Protein AF-A0A093C3H2-F1 (afdb_monomer_lite)

Structure (mmCIF, N/CA/C/O backbone):
data_AF-A0A093C3H2-F1
#
_entry.id   AF-A0A093C3H2-F1
#
loop_
_atom_site.group_PDB
_atom_site.id
_atom_site.type_symbol
_atom_site.label_atom_id
_atom_site.label_alt_id
_atom_site.label_comp_id
_atom_site.label_asym_id
_atom_site.label_entity_id
_atom_site.label_seq_id
_atom_site.pdbx_PDB_ins_code
_atom_site.Cartn_x
_atom_site.Cartn_y
_atom_site.Cartn_z
_atom_site.occupancy
_atom_site.B_iso_or_equiv
_atom_site.auth_seq_id
_atom_site.auth_comp_id
_atom_site.auth_asym_id
_atom_site.auth_atom_id
_atom_site.pdbx_PDB_model_num
ATOM 1 N N . GLN A 1 1 ? 20.947 15.866 -17.769 1.00 37.50 1 GLN A N 1
ATOM 2 C CA . GLN A 1 1 ? 19.991 15.660 -18.880 1.00 37.50 1 GLN A CA 1
ATOM 3 C C . GLN A 1 1 ? 19.898 14.162 -19.135 1.00 37.50 1 GLN A C 1
ATOM 5 O O . GLN A 1 1 ? 20.937 13.546 -19.324 1.00 37.50 1 GLN A O 1
ATOM 10 N N . ALA A 1 2 ? 18.709 13.560 -19.041 1.00 39.88 2 ALA A N 1
ATOM 11 C CA . ALA A 1 2 ? 18.541 12.128 -19.300 1.00 39.88 2 ALA A CA 1
ATOM 12 C C . ALA A 1 2 ? 18.558 11.872 -20.823 1.00 39.88 2 ALA A C 1
ATOM 14 O O . ALA A 1 2 ? 17.797 12.527 -21.540 1.00 39.88 2 ALA A O 1
ATOM 15 N N . PRO A 1 3 ? 19.418 10.975 -21.333 1.00 48.62 3 PRO A N 1
ATOM 16 C CA . PRO A 1 3 ? 19.521 10.695 -22.758 1.00 48.62 3 PRO A CA 1
ATOM 17 C C . PRO A 1 3 ? 18.313 9.859 -23.214 1.00 48.62 3 PRO A C 1
ATOM 19 O O . PRO A 1 3 ? 17.979 8.851 -22.602 1.00 48.62 3 PRO A O 1
ATOM 22 N N . GLY A 1 4 ? 17.641 10.275 -24.291 1.00 47.50 4 GLY A N 1
ATOM 23 C CA . GLY A 1 4 ? 16.731 9.401 -25.047 1.00 47.50 4 GLY A CA 1
ATOM 24 C C . GLY A 1 4 ? 15.267 9.308 -24.602 1.00 47.50 4 GLY A C 1
ATOM 25 O O . GLY A 1 4 ? 14.596 8.366 -25.004 1.00 47.50 4 GLY A O 1
ATOM 26 N N . GLY A 1 5 ? 14.734 10.236 -23.796 1.00 59.41 5 GLY A N 1
ATOM 27 C CA . GLY A 1 5 ? 13.291 10.272 -23.471 1.00 59.41 5 GLY A CA 1
ATOM 28 C C . GLY A 1 5 ? 12.773 9.090 -22.632 1.00 59.41 5 GLY A C 1
ATOM 29 O O . GLY A 1 5 ? 11.585 9.027 -22.317 1.00 59.41 5 GLY A O 1
ATOM 30 N N . ILE A 1 6 ? 13.664 8.181 -22.233 1.00 60.12 6 ILE A N 1
ATOM 31 C CA . ILE A 1 6 ? 13.404 7.061 -21.335 1.00 60.12 6 ILE A CA 1
ATOM 32 C C . ILE A 1 6 ? 14.121 7.386 -20.024 1.00 60.12 6 ILE A C 1
ATOM 34 O O . ILE A 1 6 ? 15.342 7.533 -19.994 1.00 60.12 6 ILE A O 1
ATOM 38 N N . ALA A 1 7 ? 13.360 7.560 -18.942 1.00 66.38 7 ALA A N 1
ATOM 39 C CA . ALA A 1 7 ? 13.948 7.816 -17.630 1.00 66.38 7 ALA A CA 1
ATOM 40 C C . ALA A 1 7 ? 14.681 6.564 -17.123 1.00 66.38 7 ALA A C 1
ATOM 42 O O . ALA A 1 7 ? 14.375 5.438 -17.522 1.00 66.38 7 ALA A O 1
ATOM 43 N N . THR A 1 8 ? 15.653 6.746 -16.229 1.00 76.25 8 THR A N 1
ATOM 44 C CA . THR A 1 8 ? 16.318 5.608 -15.593 1.00 76.25 8 THR A CA 1
ATOM 45 C C . THR A 1 8 ? 15.303 4.795 -14.776 1.00 76.25 8 THR A C 1
ATOM 47 O O . THR A 1 8 ? 14.362 5.364 -14.213 1.00 76.25 8 THR A O 1
ATOM 50 N N . PRO A 1 9 ? 15.465 3.464 -14.674 1.00 74.25 9 PRO A N 1
ATOM 51 C CA . PRO A 1 9 ? 14.518 2.619 -13.945 1.00 74.25 9 PRO A CA 1
ATOM 52 C C . PRO A 1 9 ? 14.308 3.031 -12.484 1.00 74.25 9 PRO A C 1
ATOM 54 O O . PRO A 1 9 ? 13.197 2.951 -11.965 1.00 74.25 9 PRO A O 1
ATOM 57 N N . LEU A 1 10 ? 15.364 3.556 -11.862 1.00 75.88 10 LEU A N 1
ATOM 58 C CA . LEU A 1 10 ? 15.353 4.066 -10.496 1.00 75.88 10 LEU A CA 1
ATOM 59 C C . LEU A 1 10 ? 14.438 5.296 -10.345 1.00 75.88 10 LEU A C 1
ATOM 61 O O . LEU A 1 10 ? 13.666 5.381 -9.393 1.00 75.88 10 LEU A O 1
ATOM 65 N N . VAL A 1 11 ? 14.425 6.196 -11.337 1.00 83.44 11 VAL A N 1
ATOM 66 C CA . VAL A 1 11 ? 13.510 7.351 -11.366 1.00 83.44 11 VAL A CA 1
ATOM 67 C C . VAL A 1 11 ? 12.059 6.897 -11.527 1.00 83.44 11 VAL A C 1
ATOM 69 O O . VAL A 1 11 ? 11.168 7.461 -10.895 1.00 83.44 11 VAL A O 1
ATOM 72 N N . TYR A 1 12 ? 11.794 5.852 -12.320 1.00 84.25 12 TYR A N 1
ATOM 73 C CA . TYR A 1 12 ? 10.444 5.286 -12.408 1.00 84.25 12 TYR A CA 1
ATOM 74 C C . TYR A 1 12 ? 9.974 4.688 -11.077 1.00 84.25 12 TYR A C 1
ATOM 76 O O . TYR A 1 12 ? 8.812 4.879 -10.722 1.00 84.25 12 TYR A O 1
ATOM 84 N N . GLY A 1 13 ? 10.859 4.011 -10.338 1.00 83.25 13 GLY A N 1
ATOM 85 C CA . GLY A 1 13 ? 10.563 3.478 -9.006 1.00 83.25 13 GLY A CA 1
ATOM 86 C C . GLY A 1 13 ? 10.207 4.571 -8.003 1.00 83.25 13 GLY A C 1
ATOM 87 O O . GLY A 1 13 ? 9.153 4.505 -7.373 1.00 83.25 13 GLY A O 1
ATOM 88 N N . GLN A 1 14 ? 11.026 5.623 -7.932 1.00 84.38 14 GLN A N 1
ATOM 89 C CA . GLN A 1 14 ? 10.780 6.776 -7.061 1.00 84.38 14 GLN A CA 1
ATOM 90 C C . GLN A 1 14 ? 9.472 7.496 -7.403 1.00 84.38 14 GLN A C 1
ATOM 92 O O . GLN A 1 14 ? 8.664 7.761 -6.517 1.00 84.38 14 GLN A O 1
ATOM 97 N N . LEU A 1 15 ? 9.229 7.780 -8.687 1.00 85.81 15 LEU A N 1
ATOM 98 C CA . LEU A 1 15 ? 7.992 8.428 -9.128 1.00 85.81 15 LEU A CA 1
ATOM 99 C C . LEU A 1 15 ? 6.764 7.578 -8.806 1.00 85.81 15 LEU A C 1
ATOM 101 O O . LEU A 1 15 ? 5.758 8.109 -8.341 1.00 85.81 15 LEU A O 1
ATOM 105 N N . LEU A 1 16 ? 6.837 6.263 -9.032 1.00 86.81 16 LEU A N 1
ATOM 106 C CA . LEU A 1 16 ? 5.739 5.360 -8.708 1.00 86.81 16 LEU A CA 1
ATOM 107 C C . LEU A 1 16 ? 5.459 5.357 -7.201 1.00 86.81 16 LEU A C 1
ATOM 109 O O . LEU A 1 16 ? 4.308 5.526 -6.809 1.00 86.81 16 LEU A O 1
ATOM 113 N N . ALA A 1 17 ? 6.495 5.241 -6.369 1.00 86.44 17 ALA A N 1
ATOM 114 C CA . ALA A 1 17 ? 6.364 5.281 -4.914 1.00 86.44 17 ALA A CA 1
ATOM 115 C C . ALA A 1 17 ? 5.774 6.619 -4.423 1.00 86.44 17 ALA A C 1
ATOM 117 O O . ALA A 1 17 ? 4.888 6.628 -3.570 1.00 86.44 17 ALA A O 1
ATOM 118 N N . LEU A 1 18 ? 6.183 7.745 -5.018 1.00 87.75 18 LEU A N 1
ATOM 119 C CA . LEU A 1 18 ? 5.614 9.063 -4.720 1.00 87.75 18 LEU A CA 1
ATOM 120 C C . LEU A 1 18 ? 4.132 9.163 -5.098 1.00 87.75 18 LEU A C 1
ATOM 122 O O . LEU A 1 18 ? 3.352 9.721 -4.326 1.00 87.75 18 LEU A O 1
ATOM 126 N N . TYR A 1 19 ? 3.712 8.615 -6.242 1.00 89.50 19 TYR A N 1
ATOM 127 C CA . TYR A 1 19 ? 2.288 8.580 -6.598 1.00 89.50 19 TYR A CA 1
ATOM 128 C C . TYR A 1 19 ? 1.468 7.748 -5.610 1.00 89.50 19 TYR A C 1
ATOM 130 O O . TYR A 1 19 ? 0.367 8.158 -5.240 1.00 89.50 19 TYR A O 1
ATOM 138 N N . LEU A 1 20 ? 2.009 6.614 -5.150 1.00 86.44 20 LEU A N 1
ATOM 139 C CA . LEU A 1 20 ? 1.364 5.794 -4.122 1.00 86.44 20 LEU A CA 1
ATOM 140 C C . LEU A 1 20 ? 1.220 6.562 -2.803 1.00 86.44 20 LEU A C 1
ATOM 142 O O . LEU A 1 20 ? 0.152 6.517 -2.196 1.00 86.44 20 LEU A O 1
ATOM 146 N N . LEU A 1 21 ? 2.243 7.323 -2.402 1.00 87.06 21 LEU A N 1
ATOM 147 C CA . LEU A 1 21 ? 2.212 8.143 -1.187 1.00 87.06 21 LEU A CA 1
ATOM 148 C C . LEU A 1 21 ? 1.118 9.221 -1.234 1.00 87.06 21 LEU A C 1
ATOM 150 O O . LEU A 1 21 ? 0.402 9.420 -0.256 1.00 87.06 21 LEU A O 1
ATOM 154 N N . HIS A 1 22 ? 0.939 9.875 -2.384 1.00 86.56 22 HIS A N 1
ATOM 155 C CA . HIS A 1 22 ? -0.130 10.862 -2.592 1.00 86.56 22 HIS A CA 1
ATOM 156 C C . HIS A 1 22 ? -1.506 10.219 -2.814 1.00 86.56 22 HIS A C 1
ATOM 158 O O . HIS A 1 22 ? -2.492 10.924 -3.031 1.00 86.56 22 HIS A O 1
ATOM 164 N N . ASN A 1 23 ? -1.590 8.885 -2.770 1.00 81.12 23 ASN A N 1
ATOM 165 C CA . ASN A 1 23 ? -2.789 8.117 -3.076 1.00 81.12 23 ASN A CA 1
ATOM 166 C C . ASN A 1 23 ? -3.355 8.403 -4.487 1.00 81.12 23 ASN A C 1
ATOM 168 O O . ASN A 1 23 ? -4.547 8.221 -4.756 1.00 81.12 23 ASN A O 1
ATOM 172 N N . ASP A 1 24 ? -2.501 8.819 -5.422 1.00 87.56 24 ASP A N 1
ATOM 173 C CA . ASP A 1 24 ? -2.889 9.062 -6.807 1.00 87.56 24 ASP A CA 1
ATOM 174 C C . ASP A 1 24 ? -2.724 7.788 -7.636 1.00 87.56 24 ASP A C 1
ATOM 176 O O . ASP A 1 24 ? -1.814 7.600 -8.452 1.00 87.56 24 ASP A O 1
ATOM 180 N N . MET A 1 25 ? -3.641 6.863 -7.379 1.00 86.75 25 MET A N 1
ATOM 181 C CA . MET A 1 25 ? -3.609 5.538 -7.976 1.00 86.75 25 MET A CA 1
ATOM 182 C C . MET A 1 25 ? -3.831 5.550 -9.491 1.00 86.75 25 MET A C 1
ATOM 184 O O . MET A 1 25 ? -3.345 4.666 -10.203 1.00 86.75 25 MET A O 1
ATOM 188 N N . ASN A 1 26 ? -4.557 6.547 -9.998 1.00 88.31 26 ASN A N 1
ATOM 189 C CA . ASN A 1 26 ? -4.800 6.694 -11.428 1.00 88.31 26 ASN A CA 1
ATOM 190 C C . ASN A 1 26 ? -3.492 7.023 -12.147 1.00 88.31 26 ASN A C 1
ATOM 192 O O . ASN A 1 26 ? -3.125 6.332 -13.102 1.00 88.31 26 ASN A O 1
ATOM 196 N N . ASN A 1 27 ? -2.748 8.011 -11.643 1.00 88.50 27 ASN A N 1
ATOM 197 C CA . ASN A 1 27 ? -1.457 8.381 -12.209 1.00 88.50 27 ASN A CA 1
ATOM 198 C C . ASN A 1 27 ? -0.410 7.278 -12.036 1.00 88.50 27 ASN A C 1
ATOM 200 O O . ASN A 1 27 ? 0.306 6.978 -12.995 1.00 88.50 27 ASN A O 1
ATOM 204 N N . ALA A 1 28 ? -0.392 6.577 -10.897 1.00 88.75 28 ALA A N 1
ATOM 205 C CA . ALA A 1 28 ? 0.450 5.392 -10.716 1.00 88.75 28 ALA A CA 1
ATOM 206 C C . ALA A 1 28 ? 0.167 4.310 -11.779 1.00 88.75 28 ALA A C 1
ATOM 208 O O . ALA A 1 28 ? 1.092 3.757 -12.380 1.00 88.75 28 ALA A O 1
ATOM 209 N N . ARG A 1 29 ? -1.111 4.037 -12.080 1.00 88.88 29 ARG A N 1
ATOM 210 C CA . ARG A 1 29 ? -1.513 3.055 -13.101 1.00 88.88 29 ARG A CA 1
ATOM 211 C C . ARG A 1 29 ? -1.129 3.488 -14.512 1.00 88.88 29 ARG A C 1
ATOM 213 O O . ARG A 1 29 ? -0.670 2.655 -15.299 1.00 88.88 29 ARG A O 1
ATOM 220 N N . TYR A 1 30 ? -1.317 4.762 -14.849 1.00 89.75 30 TYR A N 1
ATOM 221 C CA . TYR A 1 30 ? -0.902 5.292 -16.148 1.00 89.75 30 TYR A CA 1
ATOM 222 C C . TYR A 1 30 ? 0.618 5.258 -16.311 1.00 89.75 30 TYR A C 1
ATOM 224 O O . TYR A 1 30 ? 1.100 4.835 -17.363 1.00 89.75 30 TYR A O 1
ATOM 232 N N . LEU A 1 31 ? 1.371 5.598 -15.260 1.00 87.62 31 LEU A N 1
ATOM 233 C CA . LEU A 1 31 ? 2.825 5.466 -15.244 1.00 87.62 31 LEU A CA 1
ATOM 234 C C . LEU A 1 31 ? 3.237 4.011 -15.492 1.00 87.62 31 LEU A C 1
ATOM 236 O O . LEU A 1 31 ? 4.006 3.749 -16.412 1.00 87.62 31 LEU A O 1
ATOM 240 N N . TRP A 1 32 ? 2.673 3.054 -14.746 1.00 87.56 32 TRP A N 1
ATOM 241 C CA . TRP A 1 32 ? 2.991 1.634 -14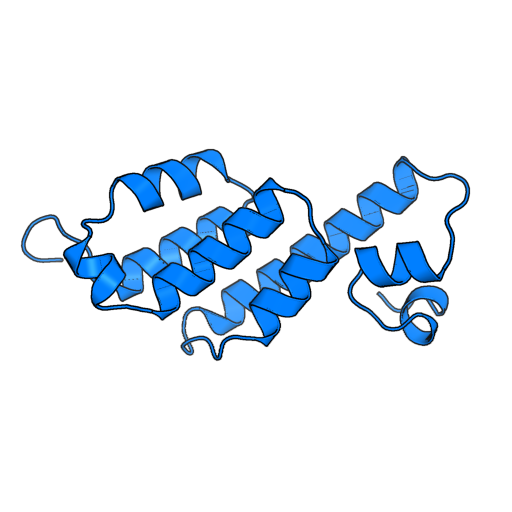.908 1.00 87.56 32 TRP A CA 1
ATOM 242 C C . TRP A 1 32 ? 2.705 1.117 -16.322 1.00 87.56 32 TRP A C 1
ATOM 244 O O . TRP A 1 32 ? 3.486 0.338 -16.869 1.00 87.56 32 TRP A O 1
ATOM 254 N N . LYS A 1 33 ? 1.611 1.556 -16.956 1.00 86.81 33 LYS A N 1
ATOM 255 C CA . LYS A 1 33 ? 1.310 1.206 -18.354 1.00 86.81 33 LYS A CA 1
ATOM 256 C C . LYS A 1 33 ? 2.308 1.808 -19.348 1.00 86.81 33 LYS A C 1
ATOM 258 O O . LYS A 1 33 ? 2.589 1.170 -20.356 1.00 86.81 33 LYS A O 1
ATOM 263 N N . ARG A 1 34 ? 2.842 3.000 -19.066 1.00 86.94 34 ARG A N 1
ATOM 264 C CA . ARG A 1 34 ? 3.804 3.704 -19.929 1.00 86.94 34 ARG A CA 1
ATOM 265 C C . ARG A 1 34 ? 5.203 3.085 -19.899 1.00 86.94 34 ARG A C 1
ATOM 267 O O . ARG 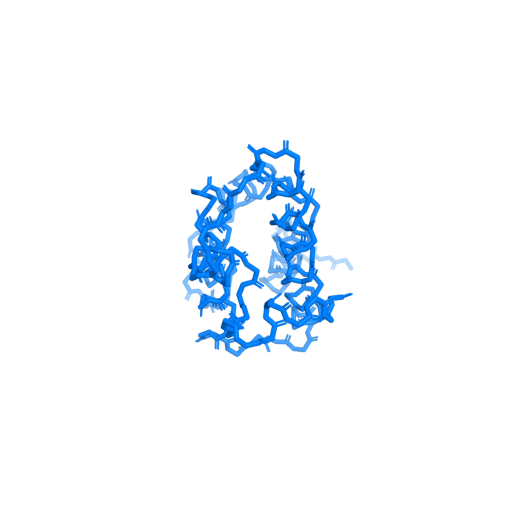A 1 34 ? 5.948 3.241 -20.859 1.00 86.94 34 ARG A O 1
ATOM 274 N N . ILE A 1 35 ? 5.573 2.409 -18.811 1.00 84.12 35 ILE A N 1
ATOM 275 C CA . ILE A 1 35 ? 6.907 1.818 -18.661 1.00 84.12 35 ILE A CA 1
ATOM 276 C C . ILE A 1 35 ? 7.060 0.612 -19.614 1.00 84.12 35 ILE A C 1
ATOM 278 O O . ILE A 1 35 ? 6.272 -0.337 -19.514 1.00 84.12 35 ILE A O 1
ATOM 282 N N . PRO A 1 36 ? 8.080 0.606 -20.499 1.00 86.06 36 PRO A N 1
ATOM 283 C CA . PRO A 1 36 ? 8.358 -0.513 -21.395 1.00 86.06 36 PRO A CA 1
ATOM 284 C C . PRO A 1 36 ? 8.615 -1.833 -20.646 1.00 86.06 36 PRO A C 1
ATOM 286 O O . PRO A 1 36 ? 9.224 -1.825 -19.571 1.00 86.06 36 PRO A O 1
ATOM 289 N N . PRO A 1 37 ? 8.238 -2.992 -21.220 1.00 81.88 37 PRO A N 1
ATOM 290 C CA . PRO A 1 37 ? 8.427 -4.298 -20.581 1.00 81.88 37 PRO A CA 1
ATOM 291 C C . PRO A 1 37 ? 9.904 -4.642 -20.328 1.00 81.88 37 PRO A C 1
ATOM 293 O O . PRO A 1 37 ? 10.209 -5.329 -19.353 1.00 81.88 37 PRO A O 1
ATOM 296 N N . ALA A 1 38 ? 10.825 -4.107 -21.139 1.00 82.69 38 ALA A N 1
ATOM 297 C CA . ALA A 1 38 ? 12.267 -4.243 -20.931 1.00 82.69 38 ALA A CA 1
ATOM 298 C C . ALA A 1 38 ? 12.719 -3.676 -19.571 1.00 82.69 38 ALA A C 1
ATOM 300 O O . ALA A 1 38 ? 13.513 -4.298 -18.875 1.00 82.69 38 ALA A O 1
ATOM 301 N N . ILE A 1 39 ? 12.156 -2.537 -19.146 1.00 80.81 39 ILE A N 1
ATOM 302 C CA . ILE A 1 39 ? 12.499 -1.894 -17.867 1.00 80.81 39 ILE A CA 1
ATOM 303 C C . ILE A 1 39 ? 11.882 -2.648 -16.687 1.00 80.81 39 ILE A C 1
ATOM 305 O O . ILE A 1 39 ? 12.529 -2.801 -15.652 1.00 80.81 39 ILE A O 1
ATOM 309 N N . LYS A 1 40 ? 10.652 -3.154 -16.859 1.00 82.38 40 LYS A N 1
ATOM 310 C CA . LYS A 1 40 ? 9.959 -3.967 -15.846 1.00 82.38 40 LYS A CA 1
ATOM 311 C C . LYS A 1 40 ? 10.700 -5.266 -15.556 1.00 82.38 40 LYS A C 1
ATOM 313 O O . LYS A 1 40 ? 10.826 -5.647 -14.403 1.00 82.38 40 LYS A O 1
ATOM 318 N N . SER A 1 41 ? 11.207 -5.914 -16.602 1.00 79.38 41 SER A N 1
ATOM 319 C CA . SER A 1 41 ? 11.962 -7.166 -16.474 1.00 79.38 41 SER A CA 1
ATOM 320 C C . SER A 1 41 ? 13.355 -6.930 -15.885 1.00 79.38 41 SER A C 1
ATOM 322 O O . SER A 1 41 ? 13.870 -7.781 -15.172 1.00 79.38 41 SER A O 1
ATOM 324 N N . ALA A 1 42 ? 13.948 -5.761 -16.148 1.00 79.69 42 ALA A N 1
ATOM 325 C CA . ALA A 1 42 ? 15.254 -5.391 -15.613 1.00 79.69 42 ALA A CA 1
ATOM 326 C C . ALA A 1 42 ? 15.231 -5.001 -14.122 1.00 79.69 42 ALA A C 1
ATOM 328 O O . ALA A 1 42 ? 16.278 -5.038 -13.485 1.00 79.69 42 ALA A O 1
ATOM 329 N N . ASN A 1 43 ? 14.079 -4.603 -13.562 1.00 80.19 43 ASN A N 1
ATOM 330 C CA . ASN A 1 43 ? 13.979 -4.130 -12.176 1.00 80.19 43 ASN A CA 1
ATOM 331 C C . ASN A 1 43 ? 12.820 -4.805 -11.444 1.00 80.19 43 ASN A C 1
ATOM 333 O O . ASN A 1 43 ? 11.680 -4.338 -11.495 1.00 80.19 43 ASN A O 1
ATOM 337 N N . ALA A 1 44 ? 13.140 -5.868 -10.704 1.00 82.62 44 ALA A N 1
ATOM 338 C CA . ALA A 1 44 ? 12.183 -6.568 -9.849 1.00 82.62 44 ALA A CA 1
ATOM 339 C C . ALA A 1 44 ? 11.564 -5.639 -8.785 1.00 82.62 44 ALA A C 1
ATOM 341 O O . ALA A 1 44 ? 10.371 -5.739 -8.503 1.00 82.62 44 ALA A O 1
ATOM 342 N N . GLU A 1 45 ? 12.337 -4.669 -8.279 1.00 84.12 45 GLU A N 1
ATOM 343 C CA . GLU A 1 45 ? 11.876 -3.671 -7.304 1.00 84.12 45 GLU A CA 1
ATOM 344 C C . GLU A 1 45 ? 10.672 -2.872 -7.825 1.00 84.12 45 GLU A C 1
ATOM 346 O O . GLU A 1 45 ? 9.690 -2.693 -7.112 1.00 84.12 45 GLU A O 1
ATOM 351 N N . LEU A 1 46 ? 10.678 -2.469 -9.100 1.00 84.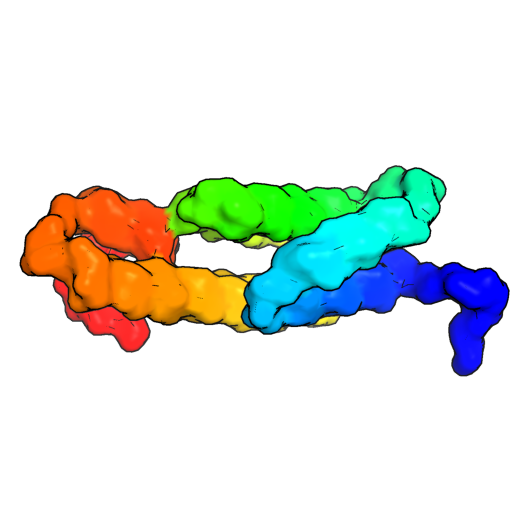56 46 LEU A N 1
ATOM 352 C CA . LEU A 1 46 ? 9.568 -1.727 -9.703 1.00 84.56 46 LEU A CA 1
ATOM 353 C C . LEU A 1 46 ? 8.271 -2.563 -9.723 1.00 84.56 46 LEU A C 1
ATOM 355 O O . LEU A 1 46 ? 7.179 -2.037 -9.496 1.00 84.56 46 LEU A O 1
ATOM 359 N N . GLY A 1 47 ? 8.390 -3.870 -9.970 1.00 86.25 47 GLY A N 1
ATOM 360 C CA . GLY A 1 47 ? 7.273 -4.814 -9.879 1.00 86.25 47 GLY A CA 1
ATOM 361 C C . GLY A 1 47 ? 6.747 -4.973 -8.451 1.00 86.25 47 GLY A C 1
ATOM 362 O O . GLY A 1 47 ? 5.532 -5.054 -8.250 1.00 86.25 47 GLY A O 1
ATOM 363 N N . ALA A 1 48 ? 7.635 -4.945 -7.457 1.00 87.25 48 ALA A N 1
ATOM 364 C CA . ALA A 1 48 ? 7.254 -4.965 -6.049 1.00 87.25 48 ALA A CA 1
ATOM 365 C C . ALA A 1 48 ? 6.511 -3.683 -5.641 1.00 87.25 48 ALA A C 1
ATOM 367 O O . ALA A 1 48 ? 5.436 -3.776 -5.050 1.00 87.25 48 ALA A O 1
ATOM 368 N N . VAL A 1 49 ? 6.999 -2.497 -6.038 1.00 88.19 49 VAL A N 1
ATOM 369 C CA . VAL A 1 49 ? 6.291 -1.219 -5.809 1.00 88.19 49 VAL A CA 1
ATOM 370 C C . VAL A 1 49 ? 4.888 -1.268 -6.424 1.00 88.19 49 VAL A C 1
ATOM 372 O O . VAL A 1 49 ? 3.905 -0.876 -5.795 1.00 88.19 49 VAL A O 1
ATOM 375 N N . TRP A 1 50 ? 4.764 -1.794 -7.646 1.00 88.81 50 TRP A N 1
ATOM 376 C CA . TRP A 1 50 ? 3.459 -1.947 -8.286 1.00 88.81 50 TRP A CA 1
ATOM 377 C C . TRP A 1 50 ? 2.547 -2.934 -7.546 1.00 88.81 50 TRP A C 1
ATOM 379 O O . TRP A 1 50 ? 1.357 -2.660 -7.404 1.00 88.81 50 TRP A O 1
ATOM 389 N N . SER A 1 51 ? 3.093 -4.032 -7.018 1.00 89.31 51 SER A N 1
ATOM 390 C CA . SER A 1 51 ? 2.345 -4.998 -6.199 1.00 89.31 51 SER A CA 1
ATOM 391 C C . SER A 1 51 ? 1.760 -4.352 -4.937 1.00 89.31 51 SER A C 1
ATOM 393 O O . SER A 1 51 ? 0.587 -4.572 -4.631 1.00 89.31 51 SER A O 1
ATOM 395 N N . VAL A 1 52 ? 2.526 -3.487 -4.256 1.00 89.25 52 VAL A N 1
ATOM 396 C CA . VAL A 1 52 ? 2.022 -2.670 -3.133 1.00 89.25 52 VAL A CA 1
ATOM 397 C C . VAL A 1 52 ? 0.868 -1.781 -3.609 1.00 89.25 52 VAL A C 1
ATOM 399 O O . VAL A 1 52 ? -0.205 -1.765 -3.008 1.00 89.25 52 VAL A O 1
ATOM 402 N N . GLY A 1 53 ? 1.037 -1.106 -4.750 1.00 88.50 53 GLY A N 1
ATOM 403 C CA . GLY A 1 53 ? -0.021 -0.306 -5.368 1.00 88.50 53 GLY A CA 1
ATOM 404 C C . GLY A 1 53 ? -1.297 -1.097 -5.679 1.00 88.50 53 GLY A C 1
ATOM 405 O O . GLY A 1 53 ? -2.403 -0.603 -5.469 1.00 88.50 53 GLY A O 1
ATOM 406 N N . GLN A 1 54 ? -1.187 -2.347 -6.128 1.00 89.19 54 GLN A N 1
ATOM 407 C CA . GLN A 1 54 ? -2.355 -3.199 -6.371 1.00 89.19 54 GLN A CA 1
ATOM 408 C C . GLN A 1 54 ? -3.126 -3.505 -5.081 1.00 89.19 54 GLN A C 1
ATOM 410 O O . GLN A 1 54 ? -4.357 -3.466 -5.094 1.00 89.19 54 GLN A O 1
ATOM 415 N N . ARG A 1 55 ? -2.425 -3.742 -3.964 1.00 89.06 55 ARG A N 1
ATOM 416 C CA . ARG A 1 55 ? -3.055 -3.933 -2.645 1.00 89.06 55 ARG A CA 1
ATOM 417 C C . ARG A 1 55 ? -3.739 -2.654 -2.158 1.00 89.06 55 ARG A C 1
ATOM 419 O O . ARG A 1 55 ? -4.880 -2.718 -1.704 1.00 89.06 55 ARG A O 1
ATOM 426 N N . ILE A 1 56 ? -3.115 -1.489 -2.367 1.00 87.00 56 ILE A N 1
ATOM 427 C CA . ILE A 1 56 ? -3.728 -0.175 -2.091 1.00 87.00 56 ILE A CA 1
ATOM 428 C C . ILE A 1 56 ? -5.010 0.014 -2.909 1.00 87.00 56 ILE A C 1
ATOM 430 O O . ILE A 1 56 ? -6.028 0.448 -2.372 1.00 87.00 56 ILE A O 1
ATOM 434 N N . TRP A 1 57 ? -4.996 -0.358 -4.192 1.00 86.38 57 TRP A N 1
ATOM 435 C CA . TRP A 1 57 ? -6.181 -0.281 -5.052 1.00 86.38 57 TRP A CA 1
ATOM 436 C C . TRP A 1 57 ? -7.328 -1.162 -4.547 1.00 86.38 57 TRP A C 1
ATOM 438 O O . TRP A 1 57 ? -8.482 -0.737 -4.549 1.00 86.38 57 TRP A O 1
ATOM 448 N N . GLN A 1 58 ? -7.010 -2.378 -4.101 1.00 86.25 58 GLN A N 1
ATOM 449 C CA . GLN A 1 58 ? -7.974 -3.311 -3.511 1.00 86.25 58 GLN A CA 1
ATOM 450 C C . GLN A 1 58 ? -8.410 -2.908 -2.095 1.00 86.25 58 GLN A C 1
ATOM 452 O O . GLN A 1 58 ? -9.343 -3.504 -1.566 1.00 86.25 58 GLN A O 1
ATOM 457 N N . ARG A 1 59 ? -7.775 -1.884 -1.502 1.00 83.12 59 ARG A N 1
ATOM 458 C CA . ARG A 1 59 ? -7.943 -1.471 -0.099 1.00 83.12 59 ARG A CA 1
ATOM 459 C C . ARG A 1 59 ? -7.662 -2.608 0.890 1.00 83.12 59 ARG A C 1
ATOM 461 O O . ARG A 1 59 ? -8.248 -2.660 1.966 1.00 83.12 59 ARG A O 1
ATOM 468 N N . ASP A 1 60 ? -6.758 -3.507 0.516 1.00 85.81 60 ASP A N 1
ATOM 469 C CA . ASP A 1 60 ? -6.325 -4.624 1.347 1.00 85.81 60 ASP A CA 1
ATOM 470 C C . ASP A 1 60 ? -5.211 -4.160 2.294 1.00 85.81 60 ASP A C 1
ATOM 472 O O . ASP A 1 60 ? -4.027 -4.251 1.968 1.00 85.81 60 ASP A O 1
ATOM 476 N N . PHE A 1 61 ? -5.598 -3.609 3.448 1.00 83.75 61 PHE A N 1
ATOM 477 C CA . PHE A 1 61 ? -4.665 -3.060 4.437 1.00 83.75 61 PHE A CA 1
ATOM 478 C C . PHE A 1 61 ? -3.628 -4.082 4.930 1.00 83.75 61 PHE A C 1
ATOM 480 O O . PHE A 1 61 ? -2.437 -3.786 4.802 1.00 83.75 61 PHE A O 1
ATOM 487 N N . PRO A 1 62 ? -4.008 -5.293 5.389 1.00 85.38 62 PRO A N 1
ATOM 488 C CA . PRO A 1 62 ? -3.036 -6.319 5.771 1.00 85.38 62 PRO A CA 1
ATOM 489 C C . PRO A 1 62 ? -2.049 -6.631 4.644 1.00 85.38 62 PRO A C 1
ATOM 491 O O . PRO A 1 62 ? -0.836 -6.660 4.860 1.00 85.38 62 PRO A O 1
ATOM 494 N N . GLY A 1 63 ? -2.558 -6.783 3.416 1.00 86.38 63 GLY A N 1
ATOM 495 C CA . GLY A 1 63 ? -1.736 -7.068 2.247 1.00 86.38 63 GLY A CA 1
ATOM 496 C C . GLY A 1 63 ? -0.732 -5.961 1.919 1.00 86.38 63 GLY A C 1
ATOM 497 O O . GLY A 1 63 ? 0.371 -6.265 1.458 1.00 86.38 63 GLY A O 1
ATOM 498 N N . ILE A 1 64 ? -1.056 -4.690 2.184 1.00 87.50 64 ILE A N 1
ATOM 499 C CA . ILE A 1 64 ? -0.117 -3.568 2.023 1.00 87.50 64 ILE A CA 1
ATOM 500 C C . ILE A 1 64 ? 1.071 -3.741 2.974 1.00 87.50 64 ILE A C 1
ATOM 502 O O . ILE A 1 64 ? 2.214 -3.712 2.527 1.00 87.50 64 ILE A O 1
ATOM 506 N N . TYR A 1 65 ? 0.826 -3.988 4.263 1.00 86.69 65 TYR A N 1
ATOM 507 C CA . TYR A 1 65 ? 1.904 -4.147 5.244 1.00 86.69 65 TYR A CA 1
ATOM 508 C C . TYR A 1 65 ? 2.788 -5.356 4.933 1.00 86.69 65 TYR A C 1
ATOM 510 O O . TYR A 1 65 ? 4.013 -5.238 4.923 1.00 86.69 65 TYR A O 1
ATOM 518 N N . THR A 1 66 ? 2.182 -6.497 4.590 1.00 86.62 66 THR A N 1
ATOM 519 C CA . THR A 1 66 ? 2.936 -7.700 4.214 1.00 86.62 66 THR A CA 1
ATOM 520 C C . THR A 1 66 ? 3.784 -7.468 2.967 1.00 86.62 66 THR A C 1
ATOM 522 O O . THR A 1 66 ? 4.944 -7.863 2.941 1.00 86.62 66 THR A O 1
ATOM 525 N N . THR A 1 67 ? 3.245 -6.808 1.937 1.00 86.50 67 THR A N 1
ATOM 526 C CA . THR A 1 67 ? 4.000 -6.549 0.698 1.00 86.50 67 THR A CA 1
ATOM 527 C C . THR A 1 67 ? 5.117 -5.526 0.888 1.00 86.50 67 THR A C 1
ATOM 529 O O . THR A 1 67 ? 6.181 -5.700 0.300 1.00 86.50 67 THR A O 1
ATOM 532 N N . ILE A 1 68 ? 4.922 -4.516 1.745 1.00 85.62 68 ILE A N 1
ATOM 533 C CA . ILE A 1 68 ? 5.974 -3.557 2.114 1.00 85.62 68 ILE A CA 1
ATOM 534 C C . ILE A 1 68 ? 7.114 -4.257 2.862 1.00 85.62 68 ILE A C 1
ATOM 536 O O . ILE A 1 68 ? 8.277 -4.006 2.557 1.00 85.62 68 ILE A O 1
ATOM 540 N N . SER A 1 69 ? 6.803 -5.143 3.811 1.00 82.19 69 SER A N 1
ATOM 541 C CA . SER A 1 69 ? 7.812 -5.871 4.594 1.00 82.19 69 SER A CA 1
ATOM 542 C C . SER A 1 69 ? 8.463 -7.040 3.845 1.00 82.19 69 SER A C 1
ATOM 544 O O . SER A 1 69 ? 9.543 -7.477 4.230 1.00 82.19 69 SER A O 1
ATOM 546 N N . ALA A 1 70 ? 7.831 -7.559 2.789 1.00 81.75 70 ALA A N 1
ATOM 547 C CA . ALA A 1 70 ? 8.331 -8.702 2.024 1.00 81.75 70 ALA A CA 1
ATOM 548 C C . ALA A 1 70 ? 9.457 -8.356 1.035 1.00 81.75 70 ALA A C 1
ATOM 550 O O . ALA A 1 70 ? 10.069 -9.268 0.478 1.00 81.75 70 ALA A O 1
ATOM 551 N N . HIS A 1 71 ? 9.711 -7.074 0.764 1.00 79.00 71 HIS A N 1
ATOM 552 C CA . HIS A 1 71 ? 10.770 -6.638 -0.145 1.00 79.00 71 HIS A CA 1
ATOM 553 C C . HIS A 1 71 ? 11.762 -5.718 0.557 1.00 79.00 71 HIS A C 1
ATOM 555 O O . HIS A 1 71 ? 11.382 -4.835 1.322 1.00 79.00 71 HIS A O 1
ATOM 561 N N . GLN A 1 72 ? 13.046 -5.918 0.260 1.00 77.75 72 GLN A N 1
ATOM 562 C CA . GLN A 1 72 ? 14.111 -5.034 0.715 1.00 77.75 72 GLN A CA 1
ATOM 563 C C . GLN A 1 72 ? 14.260 -3.902 -0.307 1.00 77.75 72 GLN A C 1
ATOM 565 O O . GLN A 1 72 ? 14.699 -4.124 -1.436 1.00 77.75 72 GLN A O 1
ATOM 570 N N . TRP A 1 73 ? 13.796 -2.712 0.069 1.00 82.38 73 TRP A N 1
ATOM 571 C CA . TRP A 1 73 ? 13.784 -1.528 -0.791 1.00 82.38 73 TRP A CA 1
ATOM 572 C C . TRP A 1 73 ? 15.177 -0.909 -0.905 1.00 82.38 73 TRP A C 1
ATOM 574 O O . TRP A 1 73 ? 15.974 -0.968 0.030 1.00 82.38 73 TRP A O 1
ATOM 584 N N . SER A 1 74 ? 15.456 -0.272 -2.039 1.00 81.50 74 SER A N 1
ATOM 585 C CA . SER A 1 74 ? 16.642 0.568 -2.200 1.00 81.50 74 SER A CA 1
ATOM 586 C C . SER A 1 74 ? 16.601 1.763 -1.241 1.00 81.50 74 SER A C 1
ATOM 588 O O . SER A 1 74 ? 15.524 2.252 -0.893 1.00 81.50 74 SER A O 1
ATOM 590 N N . GLU A 1 75 ? 17.768 2.305 -0.878 1.00 80.75 75 GLU A N 1
ATOM 591 C CA . GLU A 1 75 ? 17.890 3.450 0.048 1.00 80.75 75 GLU A CA 1
ATOM 592 C C . GLU A 1 75 ? 17.054 4.669 -0.374 1.00 80.75 75 GLU A C 1
ATOM 594 O O . GLU A 1 75 ? 16.650 5.479 0.455 1.00 80.75 75 GLU A O 1
ATOM 599 N N . THR A 1 76 ? 16.754 4.801 -1.669 1.00 80.88 76 THR A N 1
ATOM 600 C CA . THR A 1 76 ? 15.928 5.902 -2.173 1.00 80.88 76 THR A CA 1
ATOM 601 C C . THR A 1 76 ? 14.422 5.672 -2.047 1.00 80.88 76 THR A C 1
ATOM 603 O O . THR A 1 76 ? 13.669 6.638 -1.942 1.00 80.88 76 THR A O 1
ATOM 606 N N . ILE A 1 77 ? 13.968 4.417 -2.067 1.00 82.25 77 ILE A N 1
ATOM 607 C CA . ILE A 1 77 ? 12.544 4.052 -2.008 1.00 82.25 77 ILE A CA 1
ATOM 608 C C . ILE A 1 77 ? 12.130 3.706 -0.578 1.00 82.25 77 ILE A C 1
ATOM 610 O O . ILE A 1 77 ? 10.988 3.968 -0.201 1.00 82.25 77 ILE A O 1
ATOM 614 N N . GLN A 1 78 ? 13.056 3.200 0.237 1.00 85.44 78 GLN A N 1
ATOM 615 C CA . GLN A 1 78 ? 12.836 2.882 1.643 1.00 85.44 78 GLN A CA 1
ATOM 616 C C . GLN A 1 78 ? 12.135 4.008 2.433 1.00 85.44 78 GLN A C 1
ATOM 618 O O . GLN A 1 78 ? 11.065 3.735 2.982 1.00 85.44 78 GLN A O 1
ATOM 623 N N . PRO A 1 79 ? 12.617 5.270 2.451 1.00 88.19 79 PRO A N 1
ATOM 624 C CA . PRO A 1 79 ? 11.947 6.331 3.209 1.00 88.19 79 PRO A CA 1
ATOM 625 C C . PRO A 1 79 ? 10.541 6.647 2.673 1.00 88.19 79 PRO A C 1
ATOM 627 O O . PRO A 1 79 ? 9.648 7.021 3.431 1.00 88.19 79 PRO A O 1
ATOM 630 N N . ILE A 1 80 ? 10.310 6.465 1.368 1.00 86.88 80 ILE A N 1
ATOM 631 C CA . ILE A 1 80 ? 8.997 6.679 0.744 1.00 86.88 80 ILE A CA 1
ATOM 632 C C . ILE A 1 80 ? 8.028 5.566 1.160 1.00 86.88 80 ILE A C 1
ATOM 634 O O . ILE A 1 80 ? 6.860 5.837 1.432 1.00 86.88 80 ILE A O 1
ATOM 638 N N . MET A 1 81 ? 8.506 4.323 1.241 1.00 86.50 81 MET A N 1
ATOM 639 C CA . MET A 1 81 ? 7.719 3.170 1.684 1.00 86.50 81 MET A CA 1
ATOM 640 C C . MET A 1 81 ? 7.373 3.236 3.171 1.00 86.50 81 MET A C 1
ATOM 642 O O . MET A 1 81 ? 6.254 2.897 3.553 1.00 86.50 81 MET A O 1
ATOM 646 N N . GLU A 1 82 ? 8.291 3.719 4.007 1.00 86.94 82 GLU A N 1
ATOM 647 C CA . GLU A 1 82 ? 8.011 3.991 5.419 1.00 86.94 82 GLU A CA 1
ATOM 648 C C . GLU A 1 82 ? 6.939 5.080 5.566 1.00 86.94 82 GLU A C 1
ATOM 650 O O . GLU A 1 82 ? 5.933 4.865 6.244 1.00 86.94 82 GLU A O 1
ATOM 655 N N . ALA A 1 83 ? 7.066 6.191 4.831 1.00 88.75 83 ALA A N 1
ATOM 656 C CA . ALA A 1 83 ? 6.040 7.232 4.805 1.00 88.75 83 ALA A CA 1
ATOM 657 C C . ALA A 1 83 ? 4.686 6.715 4.279 1.00 88.75 83 ALA A C 1
ATOM 659 O O . ALA A 1 83 ? 3.631 7.096 4.789 1.00 88.75 83 ALA A O 1
ATOM 660 N N . LEU A 1 84 ? 4.697 5.819 3.285 1.00 88.50 84 LEU A N 1
ATOM 661 C CA . LEU A 1 84 ? 3.498 5.182 2.737 1.00 88.50 84 LEU A CA 1
ATOM 662 C C . LEU A 1 84 ? 2.818 4.280 3.770 1.00 88.50 84 LEU A C 1
ATOM 664 O O . LEU A 1 84 ? 1.589 4.300 3.889 1.00 88.50 84 LEU A O 1
ATOM 668 N N . ARG A 1 85 ? 3.600 3.509 4.532 1.00 87.31 85 ARG A N 1
ATOM 669 C CA . ARG A 1 85 ? 3.106 2.675 5.633 1.00 87.31 85 ARG A CA 1
ATOM 670 C C . ARG A 1 85 ? 2.395 3.529 6.681 1.00 87.31 85 ARG A C 1
ATOM 672 O O . ARG A 1 85 ? 1.273 3.205 7.076 1.00 87.31 85 ARG A O 1
ATOM 679 N N . ASP A 1 86 ? 3.008 4.639 7.074 1.00 87.75 86 ASP A N 1
ATOM 680 C CA . ASP A 1 86 ? 2.457 5.544 8.084 1.00 87.75 86 ASP A CA 1
ATOM 681 C C . ASP A 1 86 ? 1.207 6.274 7.572 1.00 87.75 86 ASP A C 1
ATOM 683 O O . ASP A 1 86 ? 0.201 6.370 8.280 1.00 87.75 86 ASP A O 1
ATOM 687 N N . ALA A 1 87 ? 1.214 6.724 6.314 1.00 88.38 87 ALA A N 1
ATOM 688 C CA . ALA A 1 87 ? 0.046 7.321 5.667 1.00 88.38 87 ALA A CA 1
ATOM 689 C C . ALA A 1 87 ? -1.125 6.328 5.572 1.00 88.38 87 ALA A C 1
ATOM 691 O O . ALA A 1 87 ? -2.270 6.683 5.867 1.00 88.38 87 ALA A O 1
ATOM 692 N N . THR A 1 88 ? -0.840 5.070 5.221 1.00 87.88 88 THR A N 1
ATOM 693 C CA . THR A 1 88 ? -1.832 3.987 5.168 1.00 87.88 88 THR A CA 1
ATOM 694 C C . THR A 1 88 ? -2.434 3.736 6.547 1.00 87.88 88 THR A C 1
ATOM 696 O O . THR A 1 88 ? -3.655 3.661 6.671 1.00 87.88 88 THR A O 1
ATOM 699 N N . ARG A 1 89 ? -1.603 3.706 7.595 1.00 87.25 89 ARG A N 1
ATOM 700 C CA . ARG A 1 89 ? -2.052 3.532 8.982 1.00 87.25 89 ARG A CA 1
ATOM 701 C C . ARG A 1 89 ? -2.945 4.679 9.450 1.00 87.25 89 ARG A C 1
ATOM 703 O O . ARG A 1 89 ? -4.032 4.430 9.962 1.00 87.25 89 ARG A O 1
ATOM 710 N N . ARG A 1 90 ? -2.540 5.934 9.226 1.00 87.19 90 ARG A N 1
ATOM 711 C CA . ARG A 1 90 ? -3.363 7.114 9.564 1.00 87.19 90 ARG A CA 1
ATOM 712 C C . ARG A 1 90 ? -4.708 7.086 8.849 1.00 87.19 90 ARG A C 1
ATOM 714 O O . ARG A 1 90 ? -5.732 7.436 9.430 1.00 87.19 90 ARG A O 1
ATOM 721 N N . ARG A 1 91 ? -4.715 6.643 7.592 1.00 86.38 91 ARG A N 1
ATOM 722 C CA . ARG A 1 91 ? -5.942 6.504 6.812 1.00 86.38 91 ARG A CA 1
ATOM 723 C C . ARG A 1 91 ? -6.838 5.384 7.330 1.00 86.38 91 ARG A C 1
ATOM 725 O O . ARG A 1 91 ? -8.043 5.596 7.420 1.00 86.38 91 ARG A O 1
ATOM 732 N N . ALA A 1 92 ? -6.272 4.227 7.662 1.00 86.31 92 ALA A N 1
ATOM 733 C CA . ALA A 1 92 ? -7.004 3.121 8.268 1.00 86.31 92 ALA A CA 1
ATOM 734 C C . ALA A 1 92 ? -7.646 3.560 9.590 1.00 86.31 92 ALA A C 1
ATOM 736 O O . ALA A 1 92 ? -8.843 3.377 9.784 1.00 86.31 92 ALA A O 1
ATOM 737 N N . PHE A 1 93 ? -6.883 4.252 10.439 1.00 85.75 93 PHE A N 1
ATOM 738 C CA . PHE A 1 93 ? -7.377 4.815 11.691 1.00 85.75 93 PHE A CA 1
ATOM 739 C C . PHE A 1 93 ? -8.518 5.821 11.478 1.00 85.75 93 PHE A C 1
ATOM 741 O O . PHE A 1 93 ? -9.564 5.707 12.111 1.00 85.75 93 PHE A O 1
ATOM 748 N N . GLY A 1 94 ? -8.351 6.774 10.554 1.00 86.75 94 GLY A N 1
ATOM 749 C CA . GLY A 1 94 ? -9.395 7.747 10.216 1.00 86.75 94 GLY A CA 1
ATOM 750 C C . GLY A 1 94 ? -10.657 7.106 9.631 1.00 86.75 94 GLY A C 1
ATOM 751 O O . GLY A 1 94 ? -11.762 7.576 9.882 1.00 86.75 94 GLY A O 1
ATOM 752 N N . LEU A 1 95 ? -10.511 6.015 8.877 1.00 87.12 95 LEU A N 1
ATOM 753 C CA . LEU A 1 95 ? -11.644 5.258 8.352 1.00 87.12 95 LEU A CA 1
ATOM 754 C C . LEU A 1 95 ? -12.380 4.527 9.472 1.00 87.12 95 LEU A C 1
ATOM 756 O O . LEU A 1 95 ? -13.603 4.604 9.536 1.00 87.12 95 LEU A O 1
ATOM 760 N N . VAL A 1 96 ? -11.653 3.846 10.360 1.00 87.44 96 VAL A N 1
ATOM 761 C CA . VAL A 1 96 ? -12.261 3.115 11.476 1.00 87.44 96 VAL A CA 1
ATOM 762 C C . VAL A 1 96 ? -12.986 4.073 12.417 1.00 87.44 96 VAL A C 1
ATOM 764 O O . VAL A 1 96 ? -14.135 3.815 12.759 1.00 87.44 96 VAL A O 1
ATOM 767 N N . SER A 1 97 ? -12.374 5.209 12.761 1.00 86.19 97 SER A N 1
ATOM 768 C CA . SER A 1 97 ? -12.973 6.182 13.683 1.00 86.19 97 SER A CA 1
ATOM 769 C C . SER A 1 97 ? -14.240 6.855 13.149 1.00 86.19 97 SER A C 1
ATOM 771 O O . SER A 1 97 ? -15.082 7.272 13.939 1.00 86.19 97 SER A O 1
ATOM 773 N N . GLN A 1 98 ? -14.392 6.963 11.825 1.00 87.81 98 GLN A N 1
ATOM 774 C CA . GLN A 1 98 ? -15.564 7.581 11.198 1.00 87.81 98 GLN A CA 1
ATOM 775 C C . GLN A 1 98 ? -16.640 6.568 10.797 1.00 87.81 98 GLN A C 1
ATOM 777 O O . GLN A 1 98 ? -17.826 6.883 10.866 1.00 87.81 98 GLN A O 1
ATOM 782 N N . ALA A 1 99 ? -16.247 5.379 10.333 1.00 88.19 99 ALA A N 1
ATOM 783 C CA . ALA A 1 99 ? -17.170 4.402 9.757 1.00 88.19 99 ALA A CA 1
ATOM 784 C C . ALA A 1 99 ? -17.679 3.366 10.769 1.00 88.19 99 ALA A C 1
ATOM 786 O O . ALA A 1 99 ? -18.738 2.782 10.543 1.00 88.19 99 ALA A O 1
ATOM 787 N N . TYR A 1 100 ? -16.952 3.130 11.867 1.00 84.38 100 TYR A N 1
ATOM 788 C CA . TYR A 1 100 ? -17.303 2.114 12.857 1.00 84.38 100 TYR A CA 1
ATOM 789 C C . TYR A 1 100 ? -17.581 2.750 14.218 1.00 84.38 100 TYR A C 1
ATOM 791 O O . TYR A 1 100 ? -16.712 3.362 14.828 1.00 84.38 100 TYR A O 1
ATOM 799 N N . THR A 1 101 ? -18.793 2.544 14.735 1.00 85.38 101 THR A N 1
ATOM 800 C CA . THR A 1 101 ? -19.129 2.861 16.136 1.00 85.38 101 THR A CA 1
ATOM 801 C C . THR A 1 101 ? -18.562 1.814 17.099 1.00 85.38 101 THR A C 1
ATOM 803 O O . THR A 1 101 ? -18.198 2.129 18.227 1.00 85.38 101 THR A O 1
ATOM 806 N N . SER A 1 102 ? -18.464 0.564 16.645 1.00 85.06 102 SER A N 1
ATOM 807 C CA . SER A 1 102 ? -17.855 -0.555 17.362 1.00 85.06 102 SER A CA 1
ATOM 808 C C . SER A 1 102 ? -17.176 -1.475 16.349 1.00 85.06 102 SER A C 1
ATOM 810 O O . SER A 1 102 ? -17.784 -1.802 15.328 1.00 85.06 102 SER A O 1
ATOM 812 N N . ILE A 1 103 ? -15.944 -1.898 16.623 1.00 87.19 103 ILE A N 1
ATOM 813 C CA . ILE A 1 103 ? -15.149 -2.788 15.765 1.00 87.19 103 ILE A CA 1
ATOM 814 C C . ILE A 1 103 ? -14.472 -3.862 16.622 1.00 87.19 103 ILE A C 1
ATOM 816 O O . ILE A 1 103 ? -14.145 -3.615 17.784 1.00 87.19 103 ILE A O 1
ATOM 820 N N . VAL A 1 104 ? -14.276 -5.054 16.058 1.00 89.38 104 VAL A N 1
ATOM 821 C CA . VAL A 1 104 ? -13.526 -6.134 16.711 1.00 89.38 104 VAL A CA 1
ATOM 822 C C . VAL A 1 104 ? -12.045 -5.751 16.775 1.00 89.38 104 VAL A C 1
ATOM 824 O O . VAL A 1 104 ? -11.501 -5.190 15.824 1.00 89.38 104 VAL A O 1
ATOM 827 N N . ALA A 1 105 ? -11.382 -6.047 17.896 1.00 85.50 105 ALA A N 1
ATOM 828 C CA . ALA A 1 105 ? -9.978 -5.689 18.096 1.00 85.50 105 ALA A CA 1
ATOM 829 C C . ALA A 1 105 ? -9.051 -6.340 17.053 1.00 85.50 105 ALA A C 1
ATOM 831 O O . ALA A 1 105 ? -8.123 -5.688 16.579 1.00 85.50 105 ALA A O 1
ATOM 832 N N . ASP A 1 106 ? -9.342 -7.580 16.650 1.00 86.38 106 ASP A N 1
ATOM 833 C CA . ASP A 1 106 ? -8.611 -8.298 15.600 1.00 86.38 106 ASP A CA 1
ATOM 834 C C . ASP A 1 106 ? -8.734 -7.612 14.232 1.00 86.38 106 ASP A C 1
ATOM 836 O O . ASP A 1 106 ? -7.733 -7.413 13.542 1.00 86.38 106 ASP A O 1
ATOM 840 N N . ASP A 1 107 ? -9.942 -7.172 13.867 1.00 85.50 107 ASP A N 1
ATOM 841 C CA . ASP A 1 107 ? -10.174 -6.447 12.615 1.00 85.50 107 ASP A CA 1
ATOM 842 C C . ASP A 1 107 ? -9.463 -5.093 12.636 1.00 85.50 107 ASP A C 1
ATOM 844 O O . ASP A 1 107 ? -8.801 -4.713 11.670 1.00 85.50 107 ASP A O 1
ATOM 848 N N . PHE A 1 108 ? -9.538 -4.368 13.758 1.00 85.62 108 PHE A N 1
ATOM 849 C CA . PHE A 1 108 ? -8.824 -3.104 13.918 1.00 85.62 108 PHE A CA 1
ATOM 850 C C . PHE A 1 108 ? -7.309 -3.286 13.782 1.00 85.62 108 PHE A C 1
ATOM 852 O O . PHE A 1 108 ? -6.672 -2.545 13.033 1.00 85.62 108 PHE A O 1
ATOM 859 N N . ALA A 1 109 ? -6.746 -4.299 14.442 1.00 86.88 109 ALA A N 1
ATOM 860 C CA . ALA A 1 109 ? -5.335 -4.659 14.358 1.00 86.88 109 ALA A CA 1
ATOM 861 C C . ALA A 1 109 ? -4.904 -4.958 12.912 1.00 86.88 109 ALA A C 1
ATOM 863 O O . ALA A 1 109 ? -3.884 -4.443 12.444 1.00 86.88 109 ALA A O 1
ATOM 864 N N . ALA A 1 110 ? -5.734 -5.698 12.168 1.00 86.25 110 ALA A N 1
ATOM 865 C CA . ALA A 1 110 ? -5.527 -5.975 10.751 1.00 86.25 110 ALA A CA 1
ATOM 866 C C . ALA A 1 110 ? -5.542 -4.693 9.892 1.00 86.25 110 ALA A C 1
ATOM 868 O O . ALA A 1 110 ? -4.722 -4.549 8.982 1.00 86.25 110 ALA A O 1
ATOM 869 N N . PHE A 1 111 ? -6.417 -3.730 10.203 1.00 84.19 111 PHE A N 1
ATOM 870 C CA . PHE A 1 111 ? -6.472 -2.437 9.513 1.00 84.19 111 PHE A CA 1
ATOM 871 C C . PHE A 1 111 ? -5.241 -1.559 9.770 1.00 84.19 111 PHE A C 1
ATOM 873 O O . PHE A 1 111 ? -4.751 -0.925 8.835 1.00 84.19 111 PHE A O 1
ATOM 880 N N . VAL A 1 112 ? -4.733 -1.503 11.006 1.00 83.69 112 VAL A N 1
ATOM 881 C CA . VAL A 1 112 ? -3.576 -0.652 11.358 1.00 83.69 112 VAL A CA 1
ATOM 882 C C . VAL A 1 112 ? -2.215 -1.323 11.126 1.00 83.69 112 VAL A C 1
ATOM 884 O O . VAL A 1 112 ? -1.179 -0.645 11.171 1.00 83.69 112 VAL A O 1
ATOM 887 N N . GLY A 1 113 ? -2.211 -2.634 10.865 1.00 82.38 113 GLY A N 1
ATOM 888 C CA . GLY A 1 113 ? -1.001 -3.428 10.655 1.00 82.38 113 GLY A CA 1
ATOM 889 C C . GLY A 1 113 ? -0.154 -3.575 11.918 1.00 82.38 113 GLY A C 1
ATOM 890 O O . GLY A 1 113 ? 1.072 -3.621 11.824 1.00 82.38 113 GLY A O 1
ATOM 891 N N . LEU A 1 114 ? -0.795 -3.575 13.088 1.00 81.75 114 LEU A N 1
ATOM 892 C CA . LEU A 1 114 ? -0.163 -3.741 14.399 1.00 81.75 114 LEU A CA 1
ATOM 893 C C . LEU A 1 114 ? -0.708 -5.002 15.071 1.00 81.75 114 LEU A C 1
ATOM 895 O O . LEU A 1 114 ? -1.833 -5.403 14.773 1.00 81.75 114 LEU A O 1
ATOM 899 N N . PRO A 1 115 ? 0.045 -5.629 15.988 1.00 82.19 115 PRO A N 1
ATOM 900 C CA . PRO A 1 115 ? -0.522 -6.672 16.829 1.00 82.19 115 PRO A CA 1
ATOM 901 C C . PRO A 1 115 ? -1.666 -6.102 17.676 1.00 82.19 115 PRO A C 1
ATOM 903 O O . PRO A 1 115 ? -1.663 -4.925 18.046 1.00 82.19 115 PRO A O 1
ATOM 906 N N . VAL A 1 116 ? -2.634 -6.956 18.014 1.00 81.25 116 VAL A N 1
ATOM 907 C CA . VAL A 1 116 ? -3.849 -6.573 18.755 1.00 81.25 116 VAL A CA 1
ATOM 908 C C . VAL A 1 116 ? -3.513 -5.8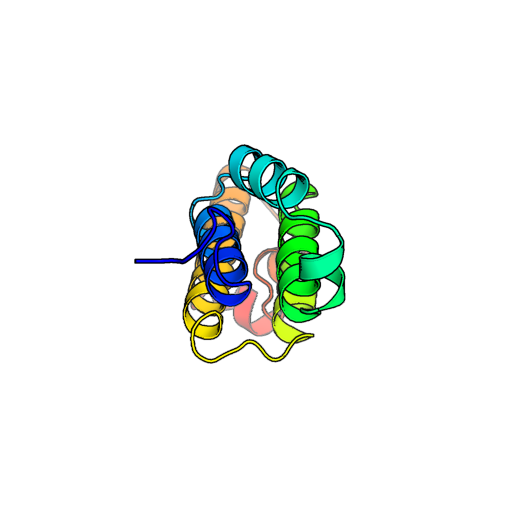26 20.048 1.00 81.25 116 VAL A C 1
ATOM 910 O O . VAL A 1 116 ? -4.143 -4.821 20.365 1.00 81.25 116 VAL A O 1
ATOM 913 N N . GLU A 1 117 ? -2.467 -6.251 20.757 1.00 80.44 117 GLU A N 1
ATOM 914 C CA . GLU A 1 117 ? -2.027 -5.609 21.999 1.00 80.44 117 GLU A CA 1
ATOM 915 C C . GLU A 1 117 ? -1.591 -4.148 21.816 1.00 80.44 117 GLU A C 1
ATOM 917 O O . GLU A 1 117 ? -1.876 -3.310 22.670 1.00 80.44 117 GLU A O 1
ATOM 922 N N . GLU A 1 118 ? -0.905 -3.826 20.717 1.00 79.56 118 GLU A N 1
ATOM 923 C CA . GLU A 1 118 ? 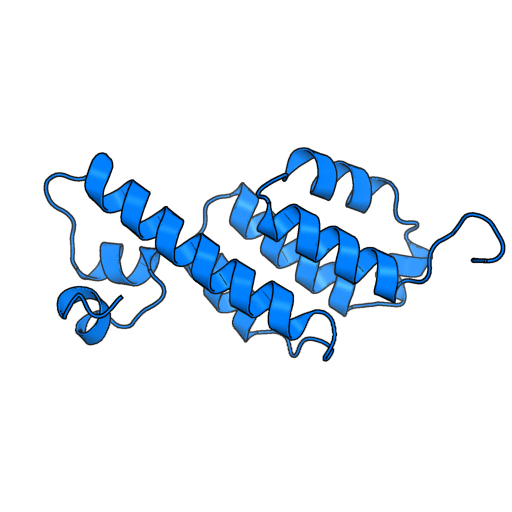-0.468 -2.457 20.417 1.00 79.56 118 GLU A CA 1
ATOM 924 C C . GLU A 1 118 ? -1.612 -1.620 19.850 1.00 79.56 118 GLU A C 1
ATOM 926 O O . GLU A 1 118 ? -1.759 -0.451 20.206 1.00 79.56 118 GLU A O 1
ATOM 931 N N . ALA A 1 119 ? -2.466 -2.232 19.027 1.00 77.50 119 ALA A N 1
ATOM 932 C CA . ALA A 1 119 ? -3.642 -1.578 18.473 1.00 77.50 119 ALA A CA 1
ATOM 933 C C . ALA A 1 119 ? -4.600 -1.119 19.592 1.00 77.50 119 ALA A C 1
ATOM 935 O O . ALA A 1 119 ? -5.037 0.030 19.606 1.00 77.50 119 ALA A O 1
ATOM 936 N N . VAL A 1 120 ? -4.865 -1.974 20.586 1.00 75.06 120 VAL A N 1
ATOM 937 C CA . VAL A 1 120 ? -5.767 -1.661 21.711 1.00 75.06 120 VAL A CA 1
ATOM 938 C C . VAL A 1 120 ? -5.161 -0.642 22.685 1.00 75.06 120 VAL A C 1
ATOM 940 O O . VAL A 1 120 ? -5.899 0.125 23.301 1.00 75.06 120 VAL A O 1
ATOM 943 N N . LYS A 1 121 ? -3.827 -0.573 22.803 1.00 76.12 121 LYS A N 1
ATOM 944 C CA . LYS A 1 121 ? -3.148 0.437 23.638 1.00 76.12 121 LYS A CA 1
ATOM 945 C C . LYS A 1 121 ? -3.291 1.865 23.104 1.00 76.12 121 LYS A C 1
ATOM 947 O O . LYS A 1 121 ? -3.073 2.804 23.864 1.00 76.12 121 LYS A O 1
ATOM 952 N N . GLY A 1 122 ? -3.654 2.048 21.832 1.00 61.94 122 GLY A N 1
ATOM 953 C CA . GLY A 1 122 ? -3.905 3.371 21.250 1.00 61.94 122 GLY A CA 1
ATOM 954 C C . GLY A 1 122 ? -2.663 4.260 21.120 1.00 61.94 122 GLY A C 1
ATOM 955 O O . GLY A 1 122 ? -2.797 5.452 20.855 1.00 61.94 122 GLY A O 1
ATOM 956 N N . THR A 1 123 ? -1.457 3.711 21.295 1.00 51.00 123 THR A N 1
ATOM 957 C CA . THR A 1 123 ? -0.199 4.410 21.007 1.00 51.00 123 THR A CA 1
ATOM 958 C C . THR A 1 123 ? 0.037 4.393 19.499 1.00 51.00 123 THR A C 1
ATOM 960 O O . THR A 1 123 ? 0.693 3.491 18.978 1.00 51.00 123 THR A O 1
ATOM 963 N N . LEU A 1 124 ? -0.561 5.362 18.806 1.00 51.88 124 LEU A N 1
ATOM 964 C CA . LEU A 1 124 ? -0.421 5.616 17.371 1.00 51.88 124 LEU A CA 1
ATOM 965 C C . LEU A 1 124 ? 0.185 6.994 17.113 1.00 51.88 124 LEU A C 1
ATOM 967 O O . LEU A 1 124 ? -0.234 7.955 17.794 1.00 51.88 124 LEU A O 1
#

pLDDT: mean 82.35, std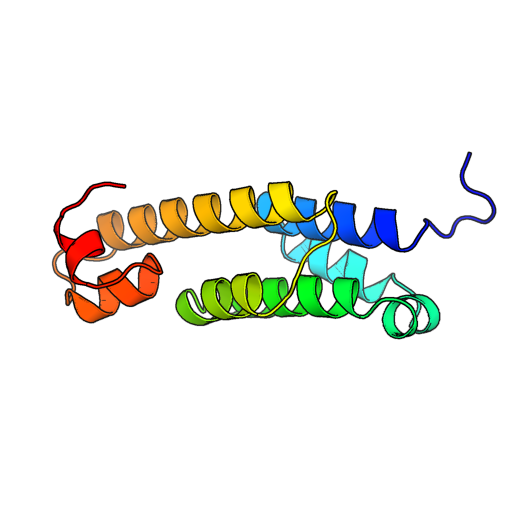 9.81, range [37.5, 89.75]

Sequence (124 aa):
QAPGGIATPLVYGQLLALYLLHNDMNNARYLWKRIPPAIKSANAELGAVWSVGQRIWQRDFPGIYTTISAHQWSETIQPIMEALRDATRRRAFGLVSQAYTSIVADDFAAFVGLPVEEAVKGTL

Secondary structure (DSSP, 8-state):
--GGG---HHHHHHHHHHHHHTT-HHHHHHHHHHS-HHHHHH-HHHHHHHHHHHHHHHT-HHHHHHHHHTS---TTTHHHHHHHHHHHHHHHHHHHHHH-SS--HHHHHHHHTS-HHHHHHT--

InterPro domains:
  IPR000717 Proteasome component (PCI) domain [PS50250] (1-124)
  IPR033205 COP9 signalosome, subunit CSN8 [PTHR13339] (2-122)
  IPR033464 CSN8/PSMD8/EIF3K [PF10075] (8-120)

Organism: Tauraco erythrolophus (NCBI:txid121530)

Foldseek 3Di:
DDPDPADQLVVLLLVLLVCLLVVVLVVNVVSVVPHDVVSCVVDVSSVLSVQLSVCVVVVQQLSNLCSLVVDDDDPSNVVSSVSSLVSQLVVLVVCCVPPPPDDDLVVQCSSNVHPSVVSVVPPD

Radius of gyration: 16.26 Å; chains: 1; bounding box: 39×24×49 Å